Protein AF-A0A0B6TLH4-F1 (afdb_monomer_lite)

Organism: NCBI:txid1224162

Structure (mmCIF, N/CA/C/O backbone):
data_AF-A0A0B6TLH4-F1
#
_entry.id   AF-A0A0B6TLH4-F1
#
loop_
_atom_site.group_PDB
_atom_site.id
_atom_site.type_symbol
_atom_site.label_atom_id
_atom_site.label_alt_id
_atom_site.label_comp_id
_atom_site.label_asym_id
_atom_site.label_entity_id
_atom_site.label_seq_id
_atom_site.pdbx_PDB_ins_code
_atom_site.Cartn_x
_atom_site.Cartn_y
_atom_site.Cartn_z
_atom_site.occupancy
_atom_site.B_iso_or_equiv
_atom_site.auth_seq_id
_atom_site.auth_comp_id
_atom_site.auth_asym_id
_atom_site.auth_atom_id
_atom_site.pdbx_PDB_model_num
ATOM 1 N N . MET A 1 1 ? -6.424 -1.520 -37.409 1.00 50.59 1 MET A N 1
ATOM 2 C CA . MET A 1 1 ? -6.945 -2.524 -36.458 1.00 50.59 1 MET A CA 1
ATOM 3 C C . MET A 1 1 ? -5.939 -2.616 -35.331 1.00 50.59 1 MET A C 1
ATOM 5 O O . MET A 1 1 ? -4.814 -3.004 -35.604 1.00 50.59 1 MET A O 1
ATOM 9 N N . VAL A 1 2 ? -6.289 -2.157 -34.130 1.00 56.62 2 VAL A N 1
ATOM 10 C CA . VAL A 1 2 ? -5.407 -2.261 -32.955 1.00 56.62 2 VAL A CA 1
ATOM 11 C C . VAL A 1 2 ? -5.474 -3.707 -32.467 1.00 56.62 2 VAL A C 1
ATOM 13 O O . VAL A 1 2 ? -6.570 -4.254 -32.338 1.00 56.62 2 VAL A O 1
ATOM 16 N N . ASN A 1 3 ? -4.323 -4.351 -32.294 1.00 52.56 3 ASN A N 1
ATOM 17 C CA . ASN A 1 3 ? -4.244 -5.743 -31.868 1.00 52.56 3 ASN A CA 1
ATOM 18 C C . ASN A 1 3 ? -4.590 -5.819 -30.366 1.00 52.56 3 ASN A C 1
ATOM 20 O O . ASN A 1 3 ? -4.015 -5.052 -29.597 1.00 52.56 3 ASN A O 1
ATOM 24 N N . PRO A 1 4 ? -5.487 -6.707 -29.896 1.00 56.81 4 PRO A N 1
ATOM 25 C CA . PRO A 1 4 ? -5.828 -6.808 -28.470 1.00 56.81 4 PRO A CA 1
ATOM 26 C C . PRO A 1 4 ? -4.630 -7.114 -27.555 1.00 56.81 4 PRO A C 1
ATOM 28 O O . PRO A 1 4 ? -4.700 -6.870 -26.355 1.00 56.81 4 PRO A O 1
ATOM 31 N N . GLY A 1 5 ? -3.531 -7.626 -28.124 1.00 56.09 5 GLY A N 1
ATOM 32 C CA . GLY A 1 5 ? -2.257 -7.837 -27.432 1.00 56.09 5 GLY A CA 1
ATOM 33 C C . GLY A 1 5 ? -1.398 -6.579 -27.240 1.00 56.09 5 GLY A C 1
ATOM 34 O O . GLY A 1 5 ? -0.517 -6.605 -26.389 1.00 56.09 5 GLY A O 1
ATOM 35 N N . ASP A 1 6 ? -1.667 -5.477 -27.956 1.00 48.16 6 ASP A N 1
ATOM 36 C CA . ASP A 1 6 ? -0.956 -4.189 -27.794 1.00 48.16 6 ASP A CA 1
ATOM 37 C C . ASP A 1 6 ? -1.417 -3.402 -26.557 1.00 48.16 6 ASP A C 1
ATOM 39 O O . ASP A 1 6 ? -0.827 -2.385 -26.209 1.00 48.16 6 ASP A O 1
ATOM 43 N N . LEU A 1 7 ? -2.430 -3.891 -25.833 1.00 51.66 7 LEU A N 1
ATOM 44 C CA . LEU A 1 7 ? -2.718 -3.452 -24.463 1.00 51.66 7 LEU A CA 1
ATOM 45 C C . LEU A 1 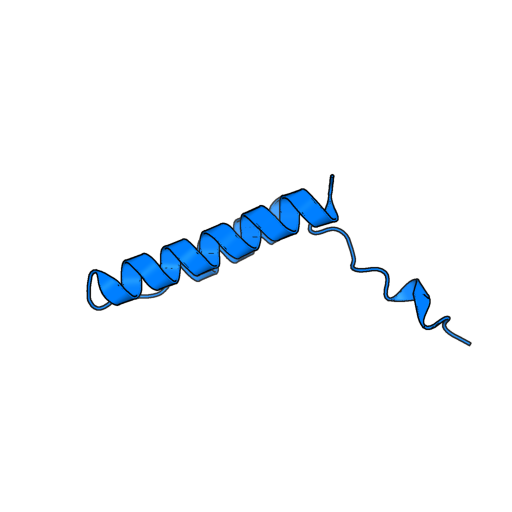7 ? -1.771 -4.106 -23.443 1.00 51.66 7 LEU A C 1
ATOM 47 O O . LEU A 1 7 ? -2.098 -4.164 -22.255 1.00 51.66 7 LEU A O 1
ATOM 51 N N . ALA A 1 8 ? -0.631 -4.643 -23.901 1.00 57.59 8 ALA A N 1
ATOM 52 C CA . ALA A 1 8 ? 0.455 -5.107 -23.056 1.00 57.59 8 ALA A CA 1
ATOM 53 C C . ALA A 1 8 ? 0.719 -4.031 -22.003 1.00 57.59 8 ALA A C 1
ATOM 55 O O . ALA A 1 8 ? 1.095 -2.907 -22.332 1.00 57.59 8 ALA A O 1
ATOM 56 N N . ARG A 1 9 ? 0.388 -4.381 -20.754 1.00 60.66 9 ARG A N 1
ATOM 57 C CA . ARG A 1 9 ? 0.455 -3.528 -19.570 1.00 60.66 9 ARG A CA 1
ATOM 58 C C . ARG A 1 9 ? 1.703 -2.665 -19.666 1.00 60.66 9 ARG A C 1
ATOM 60 O O . ARG A 1 9 ? 2.803 -3.206 -19.636 1.00 60.66 9 ARG A O 1
ATOM 67 N N . THR A 1 10 ? 1.523 -1.355 -19.822 1.00 62.31 10 THR A N 1
ATOM 68 C CA . THR A 1 10 ? 2.648 -0.428 -19.788 1.00 62.31 10 THR A CA 1
ATOM 69 C C . THR A 1 10 ? 3.424 -0.719 -18.504 1.00 62.31 10 THR A C 1
ATOM 71 O O . THR A 1 10 ? 2.803 -0.679 -17.434 1.00 62.31 10 THR A O 1
ATOM 74 N N . PRO A 1 11 ? 4.718 -1.076 -18.589 1.00 67.88 11 PRO A N 1
ATOM 75 C CA . PRO A 1 11 ? 5.518 -1.326 -17.403 1.00 67.88 11 PRO A CA 1
ATOM 76 C C . PRO A 1 11 ? 5.436 -0.097 -16.502 1.00 67.88 11 PRO A C 1
ATOM 78 O O . PRO A 1 11 ? 5.557 1.039 -16.970 1.00 67.88 11 PRO A O 1
ATOM 81 N N . LEU A 1 12 ? 5.139 -0.324 -15.223 1.00 76.62 12 LEU A N 1
ATOM 82 C CA . LEU A 1 12 ? 5.030 0.756 -14.250 1.00 76.62 12 LEU A CA 1
ATOM 83 C C . LEU A 1 12 ? 6.406 1.399 -14.097 1.00 76.62 12 LEU A C 1
ATOM 85 O O . LEU A 1 12 ? 7.354 0.731 -13.677 1.00 76.62 12 LEU A O 1
ATOM 89 N N . SER A 1 13 ? 6.521 2.687 -14.420 1.00 85.94 13 SER A N 1
ATOM 90 C CA . SER A 1 13 ? 7.767 3.409 -14.180 1.00 85.94 13 SER A CA 1
ATOM 91 C C . SER A 1 13 ? 8.002 3.570 -12.675 1.00 85.94 13 SER A C 1
ATOM 93 O O . SER A 1 13 ? 7.052 3.604 -11.893 1.00 85.94 13 SER A O 1
ATOM 95 N N . GLY A 1 14 ? 9.263 3.716 -12.252 1.00 87.19 14 GLY A N 1
ATOM 96 C CA . GLY A 1 14 ? 9.583 3.954 -10.837 1.00 87.19 14 GLY A CA 1
ATOM 97 C C . GLY A 1 14 ? 8.836 5.162 -10.254 1.00 87.19 14 GLY A C 1
ATOM 98 O O . GLY A 1 14 ? 8.311 5.079 -9.149 1.00 87.19 14 GLY A O 1
ATOM 99 N N . ALA A 1 15 ? 8.676 6.231 -11.041 1.00 89.50 15 ALA A N 1
ATOM 100 C CA . ALA A 1 15 ? 7.921 7.419 -10.641 1.00 89.50 15 ALA A CA 1
ATOM 101 C C . ALA A 1 15 ? 6.418 7.137 -10.442 1.00 89.50 15 ALA A C 1
ATOM 103 O O . ALA A 1 15 ? 5.804 7.676 -9.521 1.00 89.50 15 ALA A O 1
ATOM 104 N N . ASP A 1 16 ? 5.819 6.269 -11.266 1.00 90.75 16 ASP A N 1
ATOM 105 C CA . ASP A 1 16 ? 4.412 5.876 -11.108 1.00 90.75 16 ASP A CA 1
ATOM 106 C C . ASP A 1 16 ? 4.196 5.029 -9.850 1.00 90.75 16 ASP A C 1
ATOM 108 O O . ASP A 1 16 ? 3.153 5.134 -9.201 1.00 90.75 16 ASP A O 1
ATOM 112 N N . VAL A 1 17 ? 5.181 4.197 -9.503 1.00 92.19 17 VAL A N 1
ATOM 113 C CA . VAL A 1 17 ? 5.177 3.369 -8.289 1.00 92.19 17 VAL A CA 1
ATOM 114 C C . VAL A 1 17 ? 5.325 4.242 -7.047 1.00 92.19 17 VAL A C 1
ATOM 116 O O . VAL A 1 17 ? 4.539 4.100 -6.113 1.00 92.19 17 VAL A O 1
ATOM 119 N N . GLU A 1 18 ? 6.276 5.178 -7.051 1.00 94.31 18 GLU A N 1
ATOM 120 C CA . GLU A 1 18 ? 6.476 6.149 -5.967 1.00 94.31 18 GLU A CA 1
ATOM 121 C C . GLU A 1 18 ? 5.216 6.979 -5.713 1.00 94.31 18 GLU A C 1
ATOM 123 O O . GLU A 1 18 ? 4.795 7.132 -4.565 1.00 94.31 18 GLU A O 1
ATOM 128 N N . LYS A 1 19 ? 4.570 7.459 -6.781 1.00 95.56 19 LYS A N 1
ATOM 129 C CA . LYS A 1 19 ? 3.320 8.213 -6.676 1.00 95.56 19 LYS A CA 1
ATOM 130 C C . LYS A 1 19 ? 2.203 7.382 -6.039 1.00 95.56 19 LYS A C 1
ATOM 132 O O . LYS A 1 19 ? 1.568 7.847 -5.100 1.00 95.56 19 LYS A O 1
ATOM 137 N N . GLN A 1 20 ? 1.985 6.156 -6.514 1.00 94.44 20 GLN A N 1
ATOM 138 C CA . GLN A 1 20 ? 0.939 5.273 -5.980 1.00 94.44 20 GLN A CA 1
ATOM 139 C C . GLN A 1 20 ? 1.192 4.880 -4.520 1.00 94.44 20 GLN A C 1
ATOM 141 O O . GLN A 1 20 ? 0.256 4.803 -3.730 1.00 94.44 20 GLN A O 1
ATOM 146 N N . LEU A 1 21 ? 2.452 4.660 -4.139 1.00 96.06 21 LEU A N 1
ATOM 147 C CA . LEU A 1 21 ? 2.831 4.425 -2.745 1.00 96.06 21 LEU A CA 1
ATOM 148 C C . LEU A 1 21 ? 2.510 5.627 -1.860 1.00 96.06 21 LEU A C 1
ATOM 150 O O . LEU A 1 21 ? 1.942 5.447 -0.787 1.00 96.06 21 LEU A O 1
ATOM 154 N N . ALA A 1 22 ? 2.859 6.834 -2.307 1.00 96.81 22 ALA A N 1
ATOM 155 C CA . ALA A 1 22 ? 2.586 8.058 -1.564 1.00 96.81 22 ALA A CA 1
ATOM 156 C C . ALA A 1 22 ? 1.081 8.314 -1.406 1.00 96.81 22 ALA A C 1
ATOM 158 O O . ALA A 1 22 ? 0.650 8.754 -0.345 1.00 96.81 22 ALA A O 1
ATOM 159 N N . GLU A 1 23 ? 0.285 8.008 -2.434 1.00 97.19 23 GLU A N 1
ATOM 160 C CA . GLU A 1 23 ? -1.176 8.085 -2.368 1.00 97.19 23 GLU A CA 1
ATOM 161 C C . GLU A 1 23 ? -1.737 7.107 -1.330 1.00 97.19 23 GLU A C 1
ATOM 163 O O . GLU A 1 23 ? -2.446 7.537 -0.427 1.00 97.19 23 GLU A O 1
ATOM 168 N N . VAL A 1 24 ? -1.363 5.822 -1.396 1.00 96.00 24 VAL A N 1
ATOM 169 C CA . VAL A 1 24 ? -1.866 4.801 -0.461 1.00 96.00 24 VAL A CA 1
ATOM 170 C C . VAL A 1 24 ? -1.450 5.107 0.973 1.00 96.00 24 VAL A C 1
ATOM 172 O O . VAL A 1 24 ? -2.293 5.091 1.861 1.00 96.00 24 VAL A O 1
ATOM 175 N N . LEU A 1 25 ? -0.169 5.395 1.211 1.00 96.44 25 LEU A N 1
ATOM 176 C CA . LEU A 1 25 ? 0.365 5.664 2.553 1.00 96.44 25 LEU A CA 1
ATOM 177 C C . LEU A 1 25 ? -0.059 7.032 3.111 1.00 96.44 25 LEU A C 1
ATOM 179 O O . LEU A 1 25 ? 0.140 7.290 4.295 1.00 96.44 25 LEU A O 1
ATOM 183 N N . GLY A 1 26 ? -0.611 7.908 2.270 1.00 95.94 26 GLY A N 1
ATOM 184 C CA . GLY A 1 26 ? -1.171 9.196 2.670 1.00 95.94 26 GLY A CA 1
ATOM 185 C C . GLY A 1 26 ? -2.648 9.142 3.068 1.00 95.94 26 GLY A C 1
ATOM 186 O O . GLY A 1 26 ? -3.181 10.160 3.500 1.00 95.94 26 GLY A O 1
ATOM 187 N N . GLU A 1 27 ? -3.319 7.998 2.907 1.00 95.62 27 GLU A N 1
ATOM 188 C CA . GLU A 1 27 ? -4.702 7.811 3.358 1.00 95.62 27 GLU A CA 1
ATOM 189 C C . GLU A 1 27 ? -4.790 7.874 4.893 1.00 95.62 27 GLU A C 1
ATOM 191 O O . GLU A 1 27 ? -3.979 7.269 5.598 1.00 95.62 27 GLU A O 1
ATOM 196 N N . ASP A 1 28 ? -5.795 8.583 5.415 1.00 95.75 28 ASP A N 1
ATOM 197 C CA . ASP A 1 28 ? -6.066 8.603 6.853 1.00 95.75 28 ASP A CA 1
ATOM 198 C C . ASP A 1 28 ? -6.537 7.218 7.320 1.00 95.75 28 ASP A C 1
ATOM 200 O O . ASP A 1 28 ? -7.463 6.630 6.755 1.00 95.75 28 ASP A O 1
ATOM 204 N N . THR A 1 29 ? -5.934 6.717 8.395 1.00 96.19 29 THR A N 1
ATOM 205 C CA . THR A 1 29 ? -6.290 5.443 9.025 1.00 96.19 29 THR A CA 1
ATOM 206 C C . TH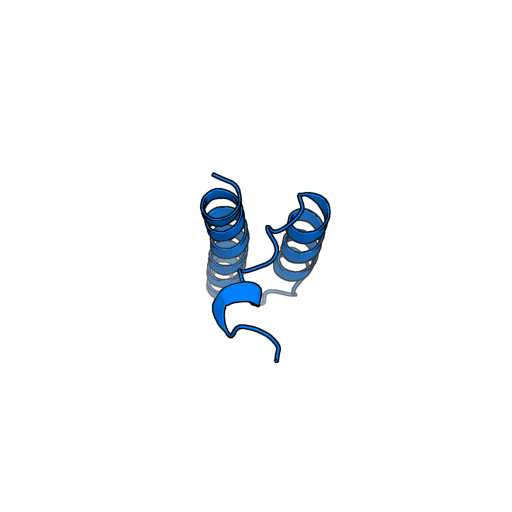R A 1 29 ? -6.852 5.694 10.420 1.00 96.19 29 THR A C 1
ATOM 208 O O . THR A 1 29 ? -6.388 6.567 11.155 1.00 96.19 29 THR A O 1
ATOM 211 N N . SER A 1 30 ? -7.897 4.954 10.803 1.00 93.50 30 SER A N 1
ATOM 212 C CA . SER A 1 30 ? -8.575 5.157 12.094 1.00 93.50 30 SER A CA 1
ATOM 213 C C . SER A 1 30 ? -8.153 4.154 13.174 1.00 93.50 30 SER A C 1
ATOM 215 O O . SER A 1 30 ? -8.581 4.252 14.326 1.00 93.50 30 SER A O 1
ATOM 217 N N . GLY A 1 31 ? -7.273 3.211 12.824 1.00 95.44 31 GLY A N 1
ATOM 218 C CA . GLY A 1 31 ? -6.683 2.248 13.743 1.00 95.44 31 GLY A CA 1
ATOM 219 C C . GLY A 1 31 ? -5.838 1.184 13.045 1.00 95.44 31 GLY A C 1
ATOM 220 O O . GLY A 1 31 ? -5.694 1.166 11.826 1.00 95.44 31 GLY A O 1
ATOM 221 N N . LEU A 1 32 ? -5.316 0.249 13.843 1.00 96.44 32 LEU A N 1
ATOM 222 C CA . LEU A 1 32 ? -4.355 -0.771 13.401 1.00 96.44 32 LEU A CA 1
ATOM 223 C C . LEU A 1 32 ? -4.846 -1.649 12.241 1.00 96.44 32 LEU A C 1
ATOM 225 O O . LEU A 1 32 ? -4.041 -2.079 11.423 1.00 96.44 32 LEU A O 1
ATOM 229 N N . ALA A 1 33 ? -6.147 -1.948 12.182 1.00 96.88 33 ALA A N 1
ATOM 230 C CA . ALA A 1 33 ? -6.708 -2.727 11.080 1.00 96.88 33 ALA A CA 1
ATOM 231 C C . ALA A 1 33 ? -6.607 -1.957 9.752 1.00 96.88 33 ALA A C 1
ATOM 233 O O . ALA A 1 33 ? -6.124 -2.501 8.764 1.00 96.88 33 ALA A O 1
ATOM 234 N N . ASP A 1 34 ? -6.963 -0.670 9.764 1.00 95.94 34 ASP A N 1
ATOM 235 C CA . ASP A 1 34 ? -6.895 0.195 8.586 1.00 95.94 34 ASP A CA 1
ATOM 236 C C . ASP A 1 34 ? -5.442 0.425 8.142 1.00 95.94 34 ASP A C 1
ATOM 238 O O . ASP A 1 34 ? -5.152 0.403 6.946 1.00 95.94 34 ASP A O 1
ATOM 242 N N . GLU A 1 35 ? -4.513 0.585 9.093 1.00 96.75 35 GLU A N 1
ATOM 243 C CA . GLU A 1 35 ? -3.069 0.665 8.820 1.00 96.75 35 GLU A CA 1
ATOM 244 C C . GLU A 1 35 ? -2.531 -0.627 8.187 1.00 96.75 35 GLU A C 1
ATOM 246 O O . GLU A 1 35 ? -1.765 -0.584 7.222 1.00 96.75 35 GLU A O 1
ATOM 251 N N . ALA A 1 36 ? -2.941 -1.796 8.687 1.00 97.81 36 ALA A N 1
ATOM 252 C CA . ALA A 1 36 ? -2.531 -3.079 8.121 1.00 97.81 36 ALA A CA 1
ATOM 253 C C . ALA A 1 36 ? -3.064 -3.267 6.692 1.00 97.81 36 ALA A C 1
ATOM 255 O O . ALA A 1 36 ? -2.338 -3.734 5.806 1.00 97.81 36 ALA A O 1
ATOM 256 N N . ASP A 1 37 ? -4.306 -2.855 6.442 1.00 97.38 37 ASP A N 1
ATOM 257 C CA . ASP A 1 37 ? -4.906 -2.885 5.111 1.00 97.38 37 ASP A CA 1
ATOM 258 C C . ASP A 1 37 ? -4.209 -1.901 4.159 1.00 97.38 37 ASP A C 1
ATOM 260 O O . ASP A 1 37 ? -3.940 -2.241 3.003 1.00 97.38 37 ASP A O 1
ATOM 264 N N . GLN A 1 38 ? -3.857 -0.705 4.637 1.00 97.81 38 GLN A N 1
ATOM 265 C CA . GLN A 1 38 ? -3.084 0.290 3.890 1.00 97.81 38 GLN A CA 1
ATOM 266 C C . GLN A 1 38 ? -1.703 -0.250 3.494 1.00 97.81 38 GLN A C 1
ATOM 268 O O . GLN A 1 38 ? -1.326 -0.200 2.320 1.00 97.81 38 GLN A O 1
ATOM 273 N N . LEU A 1 39 ? -0.970 -0.852 4.435 1.00 97.88 39 LEU A N 1
ATOM 274 C CA . LEU A 1 39 ? 0.324 -1.484 4.160 1.00 97.88 39 LEU A CA 1
ATOM 275 C C . LEU A 1 39 ? 0.196 -2.664 3.190 1.00 97.88 39 LEU A C 1
ATOM 277 O O . LEU A 1 39 ? 1.046 -2.842 2.316 1.00 97.88 39 LEU A O 1
ATOM 281 N N . THR A 1 40 ? -0.884 -3.441 3.288 1.00 97.50 40 THR A N 1
ATOM 282 C CA . THR A 1 40 ? -1.163 -4.545 2.357 1.00 97.50 40 THR A CA 1
ATOM 283 C C . THR A 1 40 ? -1.364 -4.027 0.932 1.00 97.50 40 THR A C 1
ATOM 285 O O . THR A 1 40 ? -0.811 -4.593 -0.017 1.00 97.50 40 THR A O 1
ATOM 288 N N . ARG A 1 41 ? -2.090 -2.914 0.764 1.00 96.56 41 ARG A N 1
ATOM 289 C CA . ARG A 1 41 ? -2.256 -2.249 -0.539 1.00 96.56 41 ARG A CA 1
ATOM 290 C C . ARG A 1 41 ? -0.928 -1.713 -1.076 1.00 96.56 41 ARG A C 1
ATOM 292 O O . ARG A 1 41 ? -0.599 -1.974 -2.232 1.00 96.56 41 ARG A O 1
ATOM 299 N N . ALA A 1 42 ? -0.136 -1.041 -0.243 1.00 96.62 42 ALA A N 1
ATOM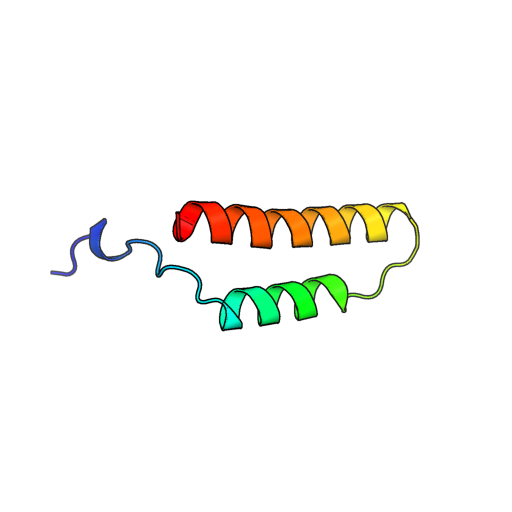 300 C CA . ALA A 1 42 ? 1.187 -0.536 -0.618 1.00 96.62 42 ALA A CA 1
ATOM 301 C C . ALA A 1 42 ? 2.126 -1.668 -1.078 1.00 96.62 42 ALA A C 1
ATOM 303 O O . ALA A 1 42 ? 2.804 -1.560 -2.103 1.00 96.62 42 ALA A O 1
ATOM 304 N N . HIS A 1 43 ? 2.111 -2.800 -0.371 1.00 95.50 43 HIS A N 1
ATOM 305 C CA . HIS A 1 43 ? 2.878 -3.984 -0.745 1.00 95.50 43 HIS A CA 1
ATOM 306 C C . HIS A 1 43 ? 2.425 -4.574 -2.090 1.00 95.50 43 HIS A C 1
ATOM 308 O O . HIS A 1 43 ? 3.261 -4.983 -2.895 1.00 95.50 43 HIS A O 1
ATOM 314 N N . ALA A 1 44 ? 1.121 -4.588 -2.380 1.00 94.75 44 ALA A N 1
ATOM 315 C CA . ALA A 1 44 ? 0.607 -5.061 -3.665 1.00 94.75 44 ALA A CA 1
ATOM 316 C C . ALA A 1 44 ? 1.085 -4.197 -4.848 1.00 94.75 44 ALA A C 1
ATOM 318 O O . ALA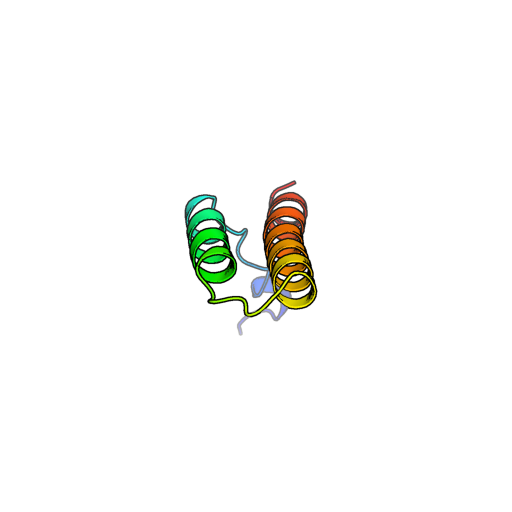 A 1 44 ? 1.413 -4.746 -5.904 1.00 94.75 44 ALA A O 1
ATOM 319 N N . VAL A 1 45 ? 1.183 -2.873 -4.667 1.00 92.38 45 VAL A N 1
ATOM 320 C CA . VAL A 1 45 ? 1.737 -1.945 -5.674 1.00 92.38 45 VAL A CA 1
ATOM 321 C C . VAL A 1 45 ? 3.197 -2.289 -5.978 1.00 92.38 45 VAL A C 1
ATOM 323 O O . VAL A 1 45 ? 3.557 -2.471 -7.141 1.00 92.38 45 VAL A O 1
ATOM 326 N N . LEU A 1 46 ? 4.021 -2.454 -4.940 1.00 92.25 46 LEU A N 1
ATOM 327 C CA . LEU A 1 46 ? 5.429 -2.844 -5.078 1.00 92.25 46 LEU A CA 1
ATOM 328 C C . LEU A 1 46 ? 5.587 -4.214 -5.739 1.00 92.25 46 LEU A C 1
ATOM 330 O O . LEU A 1 46 ? 6.378 -4.375 -6.665 1.00 92.25 46 LEU A O 1
ATOM 334 N N . HIS A 1 47 ? 4.814 -5.201 -5.290 1.00 91.75 47 HIS A N 1
ATOM 335 C CA . HIS A 1 47 ? 4.863 -6.553 -5.833 1.00 91.75 47 HIS A CA 1
ATOM 336 C C . HIS A 1 47 ? 4.512 -6.572 -7.322 1.00 91.75 47 HIS A C 1
ATOM 338 O O . HIS A 1 47 ? 5.220 -7.187 -8.117 1.00 91.75 47 HIS A O 1
ATOM 344 N N . ARG A 1 48 ? 3.463 -5.848 -7.724 1.00 87.69 48 ARG A N 1
ATOM 345 C CA . ARG A 1 48 ? 3.104 -5.696 -9.135 1.00 87.69 48 ARG A CA 1
ATOM 346 C C . ARG A 1 48 ? 4.218 -5.019 -9.928 1.00 87.69 48 ARG A C 1
ATOM 348 O O . ARG A 1 48 ? 4.547 -5.491 -11.008 1.00 87.69 48 ARG A O 1
ATOM 355 N N . ALA A 1 49 ? 4.807 -3.948 -9.401 1.00 88.56 49 ALA A N 1
ATOM 356 C CA . ALA A 1 49 ? 5.903 -3.255 -10.068 1.00 88.56 49 ALA A CA 1
ATOM 357 C C . ALA A 1 49 ? 7.114 -4.167 -10.299 1.00 88.56 49 ALA A C 1
ATOM 359 O O . ALA A 1 49 ? 7.724 -4.106 -11.360 1.00 88.56 49 ALA A O 1
ATOM 360 N N . LEU A 1 50 ? 7.440 -5.032 -9.336 1.00 87.62 50 LEU A N 1
ATOM 361 C CA . LEU A 1 50 ? 8.513 -6.018 -9.476 1.00 87.62 50 LEU A CA 1
ATOM 362 C C . LEU A 1 50 ? 8.170 -7.118 -10.487 1.00 87.62 50 LEU A C 1
ATOM 364 O O . LEU A 1 50 ? 9.052 -7.567 -11.207 1.00 87.62 50 LEU A O 1
ATOM 368 N N . GLN A 1 51 ? 6.907 -7.542 -10.561 1.00 86.94 51 GLN A N 1
ATOM 369 C CA . GLN A 1 51 ? 6.462 -8.546 -11.532 1.00 86.94 51 GLN A CA 1
ATOM 370 C C . GLN A 1 51 ? 6.359 -8.007 -12.963 1.00 8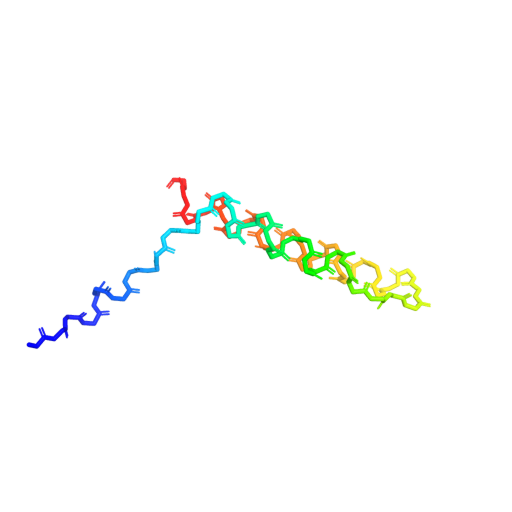6.94 51 GLN A C 1
ATOM 372 O O . GLN A 1 51 ? 6.657 -8.735 -13.902 1.00 86.94 51 GLN A O 1
ATOM 377 N N . ASP A 1 52 ? 5.913 -6.761 -13.132 1.00 77.25 52 ASP A N 1
ATOM 378 C CA . ASP A 1 52 ? 5.722 -6.135 -14.444 1.00 77.25 52 ASP A CA 1
ATOM 379 C C . ASP A 1 52 ? 7.054 -5.581 -15.022 1.00 77.25 52 ASP A C 1
ATOM 381 O O . ASP A 1 52 ? 7.126 -5.335 -16.224 1.00 77.25 52 ASP A O 1
ATOM 385 N N . ASN A 1 53 ? 8.102 -5.400 -14.198 1.00 63.41 53 ASN A N 1
ATOM 386 C CA . ASN A 1 53 ? 9.435 -4.914 -14.613 1.00 63.41 53 ASN A CA 1
ATOM 387 C C . ASN A 1 53 ? 10.567 -5.961 -14.503 1.00 63.41 53 ASN A C 1
ATOM 389 O O . ASN A 1 53 ? 11.724 -5.623 -14.770 1.00 63.41 53 ASN A O 1
ATOM 393 N N . GLY A 1 54 ? 10.257 -7.177 -14.043 1.00 57.34 54 GLY A N 1
ATOM 394 C CA . GLY A 1 54 ? 11.212 -8.275 -13.838 1.00 57.34 54 GLY A CA 1
ATOM 395 C C . GLY A 1 54 ? 11.443 -9.149 -15.063 1.00 57.34 54 GLY A C 1
ATOM 396 O O . GLY A 1 54 ? 10.571 -9.179 -15.959 1.00 57.34 54 GLY A O 1
#

Foldseek 3Di:
DDDPCVVLPDQQDPVNLVVVLCVLCVDDDPDDVRVVVSVVSNVVSVVSNVVSVD

pLDDT: mean 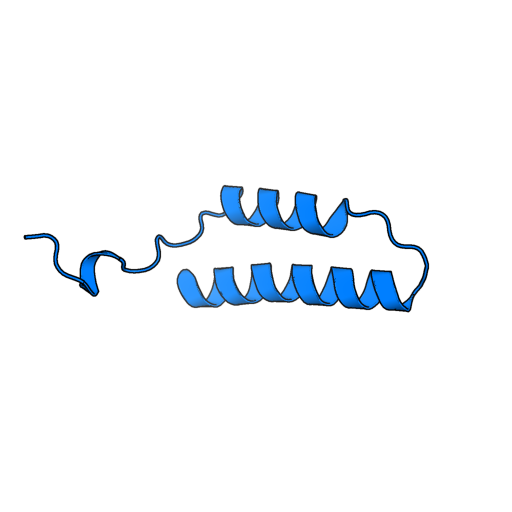84.54, std 16.3, range [48.16, 97.88]

Secondary structure (DSSP, 8-state):
---GGGG--PPPPHHHHHHHHHHHHTS--SSHHHHHHHHHHHHHHHHHHHHHH-

Sequence (54 aa):
MVNPGDLARTPLSGADVEKQLAEVLGEDTSGLADEADQLTRAHAVLHRALQDNG

Radius of gyration: 14.48 Å; chains: 1; bounding box: 20×18×50 Å